Protein AF-A0A2S8R7G7-F1 (afdb_monomer)

Organism: NCBI:txid1677857

InterPro domains:
  IPR029058 Alpha/Beta hydrolase fold [G3DSA:3.40.50.1820] (1-101)
  IPR029058 Alpha/Beta hydrolase fold [SSF53474] (21-98)
  IPR041127 PET hydrolase/cutinase-like [PF12740] (3-97)

Nearest PDB structures (foldseek):
  7ecb-assembly1_A  TM=8.159E-01  e=1.407E-05  uncultured bacterium
  7vme-assembly1_A  TM=8.900E-01  e=9.387E-05  unclassified Marinobacter
  7vpb-assembly1_B  TM=8.767E-01  e=1.142E-04  unclassified Marinobacter
  7ec8-assembly2_B  TM=8.131E-01  e=7.714E-05  uncultured bacterium
  6sbn-assembly1_A  TM=8.266E-01  e=1.484E-04  Halopseudomonas aestusnigri

Sequence (103 aa):
MTKVASHGFVVYSEESSFSGDEMKAALDWIIQQNSNPSSPYYNKLDTSRIAAGGHSLGSVAAYGVASDPRISTTIHMNGGSLDGTGASKMRKPTALVADWRTI

Secondary structure (DSSP, 8-state):
-HHHHTTT---------SS-HHHHHHHHHHHHHHT-TTSTTTTT--TT-EEEEEETHHHHHHHHHTT-TTEEEEEEES---TTS-HHHH--S-EEEE------

pLDDT: mean 93.29, std 7.4, range [50.28, 98.38]

Mean predicted aligned error: 3.67 Å

Foldseek 3Di:
DVVVVVVLDDDDDDDADLQLVVVVVVLVVLVVLCCDPPHPNPVRDDQQEAEQEDEASSLSSQLNCLQPPSHQEYEYAQYDHPVPCSVVSNPHHYHYHHDPPDD

Structure (mmCIF, N/CA/C/O backbone):
data_AF-A0A2S8R7G7-F1
#
_entry.id   AF-A0A2S8R7G7-F1
#
loop_
_atom_site.group_PDB
_atom_site.id
_atom_site.type_symbol
_atom_site.label_atom_id
_atom_site.label_alt_id
_atom_site.label_comp_id
_atom_site.label_asym_id
_atom_site.label_entity_id
_atom_site.label_seq_id
_atom_site.pdbx_PDB_ins_code
_atom_site.Cartn_x
_atom_site.Cartn_y
_atom_site.Cartn_z
_atom_site.occupancy
_atom_site.B_iso_or_equiv
_atom_site.auth_seq_id
_atom_site.auth_comp_id
_atom_site.auth_asym_id
_atom_site.auth_atom_id
_atom_site.pdbx_PDB_model_num
ATOM 1 N N . MET A 1 1 ? -5.906 13.263 -2.208 1.00 80.38 1 MET A N 1
ATOM 2 C CA . MET A 1 1 ? -6.279 11.931 -1.673 1.00 80.38 1 MET A CA 1
ATOM 3 C C . MET A 1 1 ? -7.621 11.880 -0.930 1.00 80.38 1 MET A C 1
ATOM 5 O O . MET A 1 1 ? -8.136 10.789 -0.715 1.00 80.38 1 MET A O 1
ATOM 9 N N . THR A 1 2 ? -8.261 13.013 -0.617 1.00 88.94 2 THR A N 1
ATOM 10 C CA . THR A 1 2 ? -9.562 13.060 0.090 1.00 88.94 2 THR A CA 1
ATOM 11 C C . THR A 1 2 ? -10.687 12.295 -0.611 1.00 88.94 2 THR A C 1
ATOM 13 O O . THR A 1 2 ? -11.509 11.674 0.053 1.00 88.94 2 THR A O 1
ATOM 16 N N . LYS A 1 3 ? -10.702 12.275 -1.951 1.00 93.31 3 LYS A N 1
ATOM 17 C CA . LYS A 1 3 ? -11.706 11.529 -2.721 1.00 93.31 3 LYS A CA 1
ATOM 18 C C . LYS A 1 3 ? -11.616 10.020 -2.508 1.00 93.31 3 LYS A C 1
ATOM 20 O O . LYS A 1 3 ? -12.649 9.383 -2.424 1.00 93.31 3 LYS A O 1
ATOM 25 N N . VAL A 1 4 ? -10.423 9.436 -2.407 1.00 90.75 4 VAL A N 1
ATOM 26 C CA . VAL A 1 4 ? -10.283 7.997 -2.111 1.00 90.75 4 VAL A CA 1
ATOM 27 C C . VAL A 1 4 ? -10.727 7.731 -0.674 1.00 90.75 4 VAL A C 1
ATOM 29 O O . VAL A 1 4 ? -11.568 6.868 -0.440 1.00 90.75 4 VAL A O 1
ATOM 32 N N . ALA A 1 5 ? -10.264 8.554 0.271 1.00 93.81 5 ALA A N 1
ATOM 33 C CA . ALA A 1 5 ? -10.627 8.429 1.681 1.00 93.81 5 ALA A CA 1
ATOM 34 C C . ALA A 1 5 ? -12.145 8.529 1.935 1.00 93.81 5 ALA A C 1
ATOM 36 O O . ALA A 1 5 ? -12.675 7.821 2.788 1.00 93.81 5 ALA A O 1
ATOM 37 N N . SER A 1 6 ? -12.878 9.323 1.141 1.00 95.94 6 SER A N 1
ATOM 38 C CA . SER A 1 6 ? -14.339 9.445 1.261 1.00 95.94 6 SER A CA 1
ATOM 39 C C . SER A 1 6 ? -15.114 8.160 0.937 1.00 95.94 6 SER A C 1
ATOM 41 O O . SER A 1 6 ? -16.325 8.139 1.120 1.00 95.94 6 SER A O 1
ATOM 43 N N . HIS A 1 7 ? -14.453 7.112 0.432 1.00 96.19 7 HIS A N 1
ATOM 44 C CA . HIS A 1 7 ? -15.063 5.813 0.121 1.00 96.19 7 HIS A CA 1
ATOM 45 C C . HIS A 1 7 ? -14.679 4.722 1.137 1.00 96.19 7 HIS A C 1
ATOM 47 O O . HIS A 1 7 ? -14.806 3.539 0.838 1.00 96.19 7 HIS A O 1
ATOM 53 N N . GLY A 1 8 ? -14.213 5.106 2.334 1.00 95.44 8 GLY A N 1
ATOM 54 C CA . GLY A 1 8 ? -13.924 4.168 3.427 1.00 95.44 8 GLY A CA 1
ATOM 55 C C . GLY A 1 8 ? -12.490 3.635 3.454 1.00 95.44 8 GLY A C 1
ATOM 56 O O . GLY A 1 8 ? -12.227 2.632 4.111 1.00 95.44 8 GLY A O 1
ATOM 57 N N . PHE A 1 9 ? -11.562 4.298 2.761 1.00 96.25 9 PHE A N 1
ATOM 58 C CA . PHE A 1 9 ? -10.139 3.963 2.792 1.00 96.25 9 PHE A CA 1
ATOM 59 C C . PHE A 1 9 ? -9.382 4.856 3.776 1.00 96.25 9 PHE A C 1
ATOM 61 O O . PHE A 1 9 ? -9.598 6.068 3.821 1.00 96.25 9 PHE A O 1
ATOM 68 N N . VAL A 1 10 ? -8.420 4.279 4.493 1.00 96.38 10 VAL A N 1
ATOM 69 C CA . VAL A 1 10 ? -7.354 5.058 5.130 1.00 96.38 10 VAL A CA 1
ATOM 70 C C . VAL A 1 10 ? -6.245 5.241 4.107 1.00 96.38 10 VAL A C 1
ATOM 72 O O . VAL A 1 10 ? -5.734 4.268 3.559 1.00 96.38 10 VAL A O 1
ATOM 75 N N . VAL A 1 11 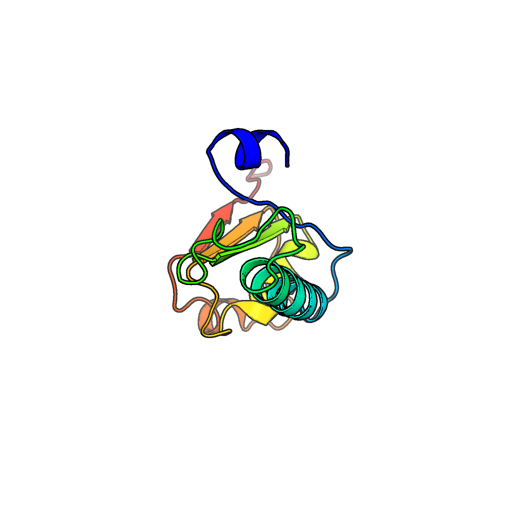? -5.910 6.498 3.816 1.00 95.75 11 VAL A N 1
ATOM 76 C CA . VAL A 1 11 ? -4.863 6.849 2.855 1.00 95.75 11 VAL A CA 1
ATOM 77 C C . VAL A 1 11 ? -3.712 7.487 3.605 1.00 95.75 11 VAL A C 1
ATOM 79 O O . VAL A 1 11 ? -3.902 8.466 4.322 1.00 95.75 11 VAL A O 1
ATOM 82 N N . TYR A 1 12 ? -2.527 6.934 3.400 1.00 94.38 12 TYR A N 1
ATOM 83 C CA . TYR A 1 12 ? -1.278 7.428 3.948 1.00 94.38 12 TYR A CA 1
ATOM 84 C C . TYR A 1 12 ? -0.347 7.752 2.771 1.00 94.38 12 TYR A C 1
ATOM 86 O O . TYR A 1 12 ? -0.332 7.023 1.778 1.00 94.38 12 TYR A O 1
ATOM 94 N N . SER A 1 13 ? 0.344 8.889 2.814 1.00 93.62 13 SER A N 1
ATOM 95 C CA . SER A 1 13 ? 1.139 9.402 1.691 1.00 93.62 13 SER A CA 1
ATOM 96 C C . SER A 1 13 ? 2.515 9.819 2.179 1.00 93.62 13 SER A C 1
ATOM 98 O O . SER A 1 13 ? 2.618 10.452 3.222 1.00 93.62 13 SER A O 1
ATOM 100 N N . GLU A 1 14 ? 3.534 9.471 1.401 1.00 93.12 14 GLU A N 1
ATOM 101 C CA . GLU A 1 14 ? 4.943 9.733 1.694 1.00 93.12 14 GLU A CA 1
ATOM 102 C C . GLU A 1 14 ? 5.619 10.399 0.497 1.00 93.12 14 GLU A C 1
ATOM 104 O O . GLU A 1 14 ? 5.172 10.255 -0.649 1.00 93.12 14 GLU A O 1
ATOM 109 N N . GLU A 1 15 ? 6.722 11.093 0.768 1.00 94.62 15 GLU A N 1
ATOM 110 C CA . GLU A 1 15 ? 7.641 11.541 -0.276 1.00 94.62 15 GLU A CA 1
ATOM 111 C C . GLU A 1 15 ? 8.279 10.320 -0.946 1.00 94.62 15 GLU A C 1
ATOM 113 O O . GLU A 1 15 ? 8.888 9.478 -0.289 1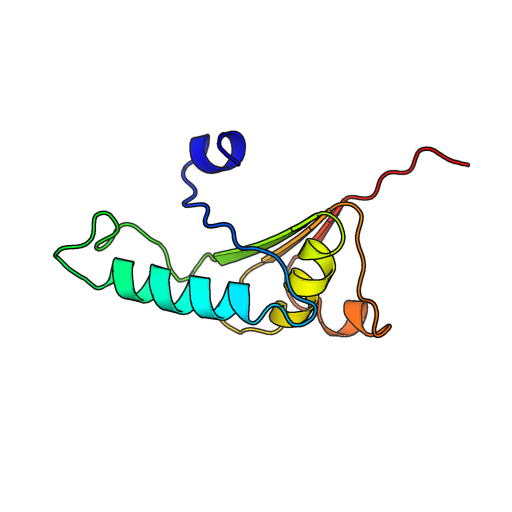.00 94.62 15 GLU A O 1
ATOM 118 N N . SER A 1 16 ? 8.100 10.195 -2.262 1.00 91.88 16 SER A N 1
ATOM 119 C CA . SER A 1 16 ? 8.447 8.967 -2.987 1.00 91.88 16 SER A CA 1
ATOM 120 C C . SER A 1 16 ? 9.958 8.771 -3.131 1.00 91.88 16 SER A C 1
ATOM 122 O O . SER A 1 16 ? 10.694 9.719 -3.407 1.00 91.88 16 SER A O 1
ATOM 124 N N . SER A 1 17 ? 10.405 7.517 -3.058 1.00 92.88 17 SER A N 1
ATOM 125 C CA . SER A 1 17 ? 11.769 7.104 -3.403 1.00 92.88 17 SER A CA 1
ATOM 126 C C . SER A 1 17 ? 11.795 6.216 -4.655 1.00 92.88 17 SER A C 1
ATOM 128 O O . SER A 1 17 ? 10.769 5.912 -5.261 1.00 92.88 17 SER A O 1
ATOM 130 N N . PHE A 1 18 ? 12.985 5.773 -5.069 1.00 91.62 18 PHE A N 1
ATOM 131 C CA . PHE A 1 18 ? 13.121 4.800 -6.159 1.00 91.62 18 PHE A CA 1
ATOM 132 C C . PHE A 1 18 ? 12.845 3.351 -5.725 1.00 91.62 18 PHE A C 1
ATOM 134 O O . PHE A 1 18 ? 12.611 2.506 -6.589 1.00 91.62 18 PHE A O 1
ATOM 141 N N . SER A 1 19 ? 12.891 3.042 -4.423 1.00 92.44 19 SER A N 1
ATOM 142 C CA . SER A 1 19 ? 12.736 1.674 -3.905 1.00 92.44 19 SER A CA 1
ATOM 143 C C . SER A 1 19 ? 11.341 1.384 -3.352 1.00 92.44 19 SER A C 1
ATOM 145 O O . SER A 1 19 ? 10.929 0.224 -3.330 1.00 92.44 19 SER A O 1
ATOM 147 N N . GLY A 1 20 ? 10.615 2.412 -2.905 1.00 95.19 20 GLY A N 1
ATOM 148 C CA . GLY A 1 20 ? 9.364 2.246 -2.166 1.00 95.19 20 GLY A CA 1
ATOM 149 C C . GLY A 1 20 ? 9.562 1.822 -0.705 1.00 95.19 20 GLY A C 1
ATOM 150 O O . GLY A 1 20 ? 8.614 1.368 -0.061 1.00 95.19 20 GLY A O 1
ATOM 151 N N . ASP A 1 21 ? 10.774 1.941 -0.155 1.00 96.69 21 ASP A N 1
ATOM 152 C CA . ASP A 1 21 ? 11.033 1.644 1.261 1.00 96.69 21 ASP A CA 1
ATOM 153 C C . ASP A 1 21 ? 10.190 2.513 2.205 1.00 96.69 21 ASP A C 1
ATOM 155 O O . ASP A 1 21 ? 9.714 2.022 3.229 1.00 96.69 21 ASP A O 1
ATOM 159 N N . GLU A 1 22 ? 9.905 3.755 1.816 1.00 96.69 22 GLU A N 1
ATOM 160 C CA . GLU A 1 22 ? 8.981 4.657 2.500 1.00 96.69 22 GLU A CA 1
ATOM 161 C C . GLU A 1 22 ? 7.568 4.069 2.606 1.00 96.69 22 GLU A C 1
ATOM 163 O O . GLU A 1 22 ? 6.938 4.161 3.656 1.00 96.69 22 GLU A O 1
ATOM 168 N N . MET A 1 23 ? 7.083 3.383 1.564 1.00 97.25 23 MET A N 1
ATOM 169 C CA . MET A 1 23 ? 5.752 2.770 1.572 1.00 97.25 23 MET A CA 1
ATOM 170 C C . MET A 1 23 ? 5.705 1.569 2.521 1.00 97.25 23 MET A C 1
ATOM 172 O O . MET A 1 23 ? 4.692 1.344 3.182 1.00 97.25 23 MET A O 1
ATOM 176 N N . LYS A 1 24 ? 6.800 0.802 2.623 1.00 97.38 24 LYS A N 1
ATOM 177 C CA . LYS A 1 24 ? 6.908 -0.310 3.583 1.00 97.38 24 LYS A CA 1
ATOM 178 C C . LYS A 1 24 ? 6.980 0.201 5.019 1.00 97.38 24 LYS A C 1
ATOM 180 O O . LYS A 1 24 ? 6.265 -0.328 5.863 1.00 97.38 24 LYS A O 1
ATOM 185 N N . ALA A 1 25 ? 7.769 1.244 5.274 1.00 97.38 25 ALA A N 1
ATOM 186 C CA . ALA A 1 25 ? 7.861 1.872 6.591 1.00 97.38 25 ALA A CA 1
ATOM 187 C C . ALA A 1 25 ? 6.512 2.470 7.030 1.00 97.38 25 ALA A C 1
ATOM 189 O O . ALA A 1 25 ? 6.068 2.257 8.159 1.00 97.38 25 ALA A O 1
ATOM 190 N N . ALA A 1 26 ? 5.815 3.143 6.112 1.00 96.62 26 ALA A N 1
ATOM 191 C CA . ALA A 1 26 ? 4.452 3.619 6.312 1.00 96.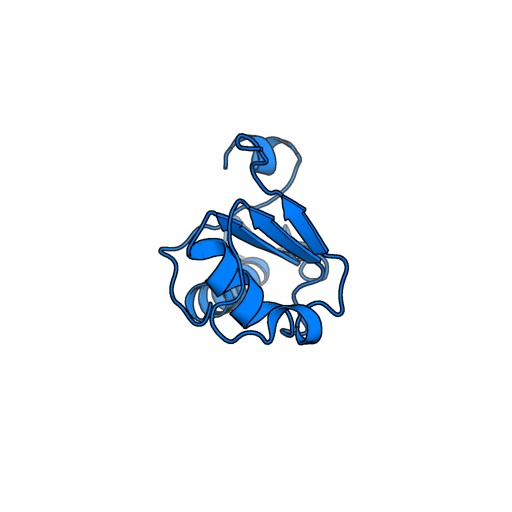62 26 ALA A CA 1
ATOM 192 C C . ALA A 1 26 ? 3.484 2.479 6.659 1.00 96.62 26 ALA A C 1
ATOM 194 O O . ALA A 1 26 ? 2.659 2.603 7.569 1.00 96.62 26 ALA A O 1
ATOM 195 N N . LEU A 1 27 ? 3.595 1.354 5.944 1.00 97.06 27 LEU A N 1
ATOM 196 C CA . LEU A 1 27 ? 2.764 0.182 6.172 1.00 97.06 27 LEU A CA 1
ATOM 197 C C . LEU A 1 27 ? 3.029 -0.457 7.543 1.00 97.06 27 LEU A C 1
ATOM 199 O O . LEU A 1 27 ? 2.081 -0.793 8.252 1.00 97.06 27 LEU A O 1
ATOM 203 N N . ASP A 1 28 ? 4.296 -0.583 7.939 1.00 97.88 28 ASP A N 1
ATOM 204 C CA . ASP A 1 28 ? 4.683 -1.060 9.270 1.00 97.88 28 ASP A CA 1
ATOM 205 C C . ASP A 1 28 ? 4.081 -0.171 10.364 1.00 97.88 28 ASP A C 1
ATOM 207 O O . ASP A 1 28 ? 3.450 -0.668 11.302 1.00 97.88 28 ASP A O 1
ATOM 211 N N . TRP A 1 29 ? 4.207 1.151 10.209 1.00 97.88 29 TRP A N 1
ATOM 212 C CA . TRP A 1 29 ? 3.673 2.117 11.163 1.00 97.88 29 TRP A CA 1
ATOM 213 C C . TRP A 1 29 ? 2.151 2.019 11.289 1.00 97.88 29 TRP A C 1
ATOM 215 O O . TRP A 1 29 ? 1.636 1.880 12.400 1.00 97.88 29 TRP A O 1
ATOM 225 N N . ILE A 1 30 ? 1.409 2.046 10.177 1.00 97.38 30 ILE A N 1
ATOM 226 C CA . ILE A 1 30 ? -0.058 2.059 10.231 1.00 97.38 30 ILE A CA 1
ATOM 227 C C . ILE A 1 30 ? -0.632 0.719 10.732 1.00 97.38 30 ILE A C 1
ATOM 229 O O . ILE A 1 30 ? -1.631 0.707 11.454 1.00 97.38 30 ILE A O 1
ATOM 233 N N . ILE A 1 31 ? 0.020 -0.414 10.439 1.00 97.62 31 ILE A N 1
ATOM 234 C CA . ILE A 1 31 ? -0.350 -1.722 11.007 1.00 97.62 31 ILE A CA 1
ATOM 235 C C . ILE A 1 31 ? -0.094 -1.741 12.517 1.00 97.62 31 ILE A C 1
ATOM 237 O O . ILE A 1 31 ? -0.938 -2.222 13.275 1.00 97.62 31 ILE A O 1
ATOM 241 N N . GLN A 1 32 ? 1.028 -1.183 12.980 1.00 98.25 32 GLN A N 1
ATOM 242 C CA . GLN A 1 32 ? 1.290 -1.041 14.412 1.00 98.25 32 GLN A CA 1
ATOM 243 C C . GLN A 1 32 ? 0.233 -0.158 15.091 1.00 98.25 32 GLN A C 1
ATOM 245 O O . GL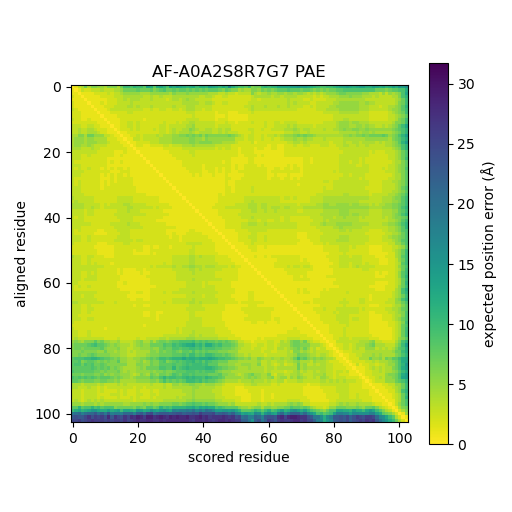N A 1 32 ? -0.239 -0.494 16.178 1.00 98.25 32 GLN A O 1
ATOM 250 N N . GLN A 1 33 ? -0.189 0.931 14.441 1.00 98.19 33 GLN A N 1
ATOM 251 C CA . GLN A 1 33 ? -1.273 1.780 14.934 1.00 98.19 33 GLN A CA 1
ATOM 252 C C . GLN A 1 33 ? -2.601 1.024 15.061 1.00 98.19 33 GLN A C 1
ATOM 254 O O . GLN A 1 33 ? -3.315 1.218 16.042 1.00 98.19 33 GLN A O 1
ATOM 259 N N . ASN A 1 34 ? -2.911 0.114 14.133 1.00 98.19 34 ASN A N 1
ATOM 260 C CA . ASN A 1 34 ? -4.115 -0.718 14.216 1.00 98.19 34 ASN A CA 1
ATOM 261 C C . ASN A 1 34 ? -4.147 -1.603 15.474 1.00 98.19 34 ASN A C 1
ATOM 263 O O . ASN A 1 34 ? -5.223 -1.907 15.981 1.00 98.19 34 ASN A O 1
ATOM 267 N N . SER A 1 35 ? -2.978 -1.982 15.994 1.00 97.75 35 SER A N 1
ATOM 268 C CA . SER A 1 35 ? -2.830 -2.833 17.182 1.00 97.75 35 SER A CA 1
ATOM 269 C C . SER A 1 35 ? -2.672 -2.052 18.492 1.00 97.75 35 SER A C 1
ATOM 271 O O . SER A 1 35 ? -2.633 -2.661 19.559 1.00 97.75 35 SER A O 1
ATOM 273 N N . ASN A 1 36 ? -2.569 -0.720 18.445 1.00 98.31 36 ASN A N 1
ATOM 274 C CA . ASN A 1 36 ? -2.328 0.123 19.616 1.00 98.31 36 ASN A CA 1
ATOM 275 C C . ASN A 1 36 ? -3.649 0.685 20.185 1.00 98.31 36 ASN A C 1
ATOM 277 O O . ASN A 1 36 ? -4.241 1.537 19.525 1.00 98.31 36 ASN A O 1
ATOM 281 N N . PRO A 1 37 ? -4.081 0.315 21.411 1.00 98.38 37 PRO A N 1
ATOM 282 C CA . PRO A 1 37 ? -5.335 0.793 22.012 1.00 98.38 37 PRO A CA 1
ATOM 283 C C . PRO A 1 37 ? -5.453 2.314 22.170 1.00 98.38 37 PRO A C 1
ATOM 285 O O . PRO A 1 37 ? -6.561 2.841 22.214 1.00 98.38 37 PRO A O 1
ATOM 288 N N . SER A 1 38 ? -4.326 3.027 22.240 1.00 98.31 38 SER A N 1
ATOM 289 C CA . SER A 1 38 ? -4.294 4.493 22.324 1.00 98.31 38 SER A CA 1
ATOM 290 C C . SER A 1 38 ? -4.349 5.175 20.953 1.00 98.31 38 SER A C 1
ATOM 292 O O . SER A 1 38 ? -4.386 6.402 20.874 1.00 98.31 38 SER A O 1
ATOM 294 N N . SER A 1 39 ? -4.308 4.408 19.861 1.00 98.06 39 SER A N 1
ATOM 295 C CA . SER A 1 39 ? -4.305 4.941 18.503 1.00 98.06 39 SER A CA 1
ATOM 296 C C . SER A 1 39 ? -5.721 5.232 18.006 1.00 98.06 39 SER A C 1
ATOM 298 O O . SER A 1 39 ? -6.624 4.414 18.199 1.00 98.06 39 SER A O 1
ATOM 300 N N . PRO A 1 40 ? -5.939 6.322 17.247 1.00 96.88 40 PRO A N 1
ATOM 301 C CA . PRO A 1 40 ? -7.214 6.543 16.567 1.00 96.88 40 PRO A CA 1
ATOM 302 C C . PRO A 1 40 ? -7.549 5.454 15.534 1.00 96.88 40 PRO A C 1
ATOM 304 O O . PRO A 1 40 ? -8.707 5.374 15.116 1.00 96.88 40 PRO A O 1
ATOM 307 N N . TYR A 1 41 ? -6.574 4.628 15.134 1.00 97.44 41 TYR A N 1
ATOM 308 C CA . TYR A 1 41 ? -6.729 3.538 14.169 1.00 97.44 41 TYR A CA 1
ATOM 309 C C . TYR A 1 41 ? -6.979 2.167 14.810 1.00 97.44 41 TYR A C 1
ATOM 311 O O . TYR A 1 41 ? -7.150 1.201 14.073 1.00 97.44 41 TYR A O 1
ATOM 319 N N . TYR A 1 42 ? -7.022 2.071 16.145 1.00 98.25 42 TYR A N 1
ATOM 320 C CA . TYR A 1 42 ? -7.147 0.798 16.857 1.00 98.25 42 TYR A CA 1
ATOM 321 C C . TYR A 1 42 ? -8.332 -0.046 16.364 1.00 98.25 42 TYR A C 1
ATOM 323 O O . TYR A 1 42 ? -9.481 0.392 16.457 1.00 98.25 42 TYR A O 1
ATOM 331 N N . ASN A 1 43 ? -8.053 -1.251 15.857 1.00 97.88 43 ASN A N 1
ATOM 332 C CA . ASN A 1 43 ? -9.024 -2.193 15.286 1.00 97.88 43 ASN A CA 1
ATOM 333 C C . ASN A 1 43 ? -9.921 -1.615 14.170 1.00 97.88 43 ASN A C 1
ATOM 335 O O . ASN A 1 43 ? -11.046 -2.080 13.977 1.00 97.88 43 ASN A O 1
ATOM 339 N N . LYS A 1 44 ? -9.457 -0.602 13.428 1.00 97.19 44 LYS A N 1
ATOM 340 C CA . LYS A 1 44 ? -10.232 0.014 12.331 1.00 97.19 44 LYS A CA 1
ATOM 341 C C . LYS A 1 44 ? -9.765 -0.392 10.941 1.00 97.19 44 LYS A C 1
ATOM 343 O O . LYS A 1 44 ? -10.474 -0.129 9.972 1.00 97.19 44 LYS A O 1
ATOM 348 N N . LEU A 1 45 ? -8.577 -0.977 10.824 1.00 97.69 45 LEU A N 1
ATOM 349 C CA . LEU A 1 45 ? -7.962 -1.292 9.541 1.00 97.69 45 LEU A CA 1
ATOM 350 C C . LEU A 1 45 ? -8.064 -2.784 9.251 1.00 97.69 45 LEU A C 1
ATOM 352 O O . LEU A 1 45 ? -7.695 -3.620 10.076 1.00 97.69 45 LEU A O 1
ATOM 356 N N . ASP A 1 46 ? -8.502 -3.105 8.039 1.00 97.56 46 ASP A N 1
ATOM 357 C CA . ASP A 1 46 ? -8.383 -4.448 7.490 1.00 97.56 46 ASP A CA 1
ATOM 358 C C . ASP A 1 46 ? -6.997 -4.612 6.856 1.00 97.56 46 ASP A C 1
ATOM 360 O O . ASP A 1 46 ? -6.758 -4.234 5.707 1.00 97.56 46 ASP A O 1
ATOM 364 N N . THR A 1 47 ? -6.067 -5.179 7.619 1.00 96.75 47 THR A N 1
ATOM 365 C CA . THR A 1 47 ? -4.673 -5.365 7.195 1.00 96.75 47 THR A CA 1
ATOM 366 C C . THR A 1 47 ? -4.493 -6.478 6.159 1.00 96.75 47 THR A C 1
ATOM 368 O O . THR A 1 47 ? -3.378 -6.687 5.690 1.00 96.75 47 THR A O 1
ATOM 371 N N . SER A 1 48 ? -5.566 -7.168 5.752 1.00 96.38 48 SER A N 1
ATOM 372 C CA . SER A 1 48 ? -5.542 -8.101 4.618 1.00 96.38 48 SER A CA 1
ATOM 373 C C . SER A 1 48 ? -5.802 -7.414 3.267 1.00 96.38 48 SER A C 1
ATOM 375 O O . SER A 1 48 ? -5.614 -8.024 2.212 1.00 96.38 48 SER A O 1
ATOM 377 N N . ARG A 1 49 ? -6.223 -6.138 3.273 1.00 97.19 49 ARG A N 1
ATOM 378 C CA . ARG A 1 49 ? -6.605 -5.373 2.075 1.00 97.19 49 ARG A CA 1
ATOM 379 C C . ARG A 1 49 ? -5.814 -4.069 1.962 1.00 97.19 49 ARG A C 1
ATOM 381 O O . ARG A 1 49 ? -6.304 -2.999 2.309 1.00 97.19 49 ARG A O 1
ATOM 388 N N . ILE A 1 50 ? -4.597 -4.160 1.427 1.00 98.00 50 ILE A N 1
ATOM 389 C CA . ILE A 1 50 ? -3.665 -3.027 1.299 1.00 98.00 50 ILE A CA 1
ATOM 390 C C . ILE A 1 50 ? -3.351 -2.755 -0.174 1.00 98.00 50 ILE A C 1
ATOM 392 O O . ILE A 1 50 ? -2.931 -3.653 -0.896 1.00 98.00 50 ILE A O 1
ATOM 396 N N . ALA A 1 51 ? -3.482 -1.506 -0.611 1.00 97.50 51 ALA A N 1
ATOM 397 C CA . ALA A 1 51 ? -3.062 -1.074 -1.942 1.00 97.50 51 ALA A CA 1
ATOM 398 C C . ALA A 1 51 ? -1.824 -0.175 -1.854 1.00 97.50 51 ALA A C 1
ATOM 400 O O . ALA A 1 51 ? -1.719 0.640 -0.939 1.00 97.50 51 ALA A O 1
ATOM 401 N N . ALA A 1 52 ? -0.927 -0.284 -2.834 1.00 97.12 52 ALA A N 1
ATOM 402 C CA . ALA A 1 52 ? 0.166 0.667 -3.038 1.00 97.12 52 ALA A CA 1
ATOM 403 C C . ALA A 1 52 ? 0.005 1.362 -4.389 1.00 97.12 52 ALA A C 1
ATOM 405 O O . ALA A 1 52 ? -0.421 0.755 -5.371 1.00 97.12 52 ALA A O 1
ATOM 406 N N . GLY A 1 53 ? 0.343 2.641 -4.472 1.00 96.31 53 GLY A N 1
ATOM 407 C CA . GLY A 1 53 ? 0.237 3.344 -5.737 1.00 96.31 53 GLY A CA 1
ATOM 408 C C . GLY A 1 53 ? 0.811 4.740 -5.699 1.00 96.31 53 GLY A C 1
ATOM 409 O O . GLY A 1 53 ? 1.088 5.288 -4.634 1.00 96.31 53 GLY A O 1
ATOM 410 N N . GLY A 1 54 ? 0.970 5.318 -6.881 1.00 96.06 54 GLY A N 1
ATOM 411 C CA . GLY A 1 54 ? 1.519 6.656 -7.003 1.00 96.06 54 GLY A CA 1
ATOM 412 C C . GLY A 1 54 ? 1.554 7.170 -8.432 1.00 96.06 54 GLY A C 1
ATOM 413 O O . GLY A 1 54 ? 1.317 6.437 -9.396 1.00 96.06 54 GLY A O 1
ATOM 414 N N . HIS A 1 55 ? 1.855 8.461 -8.534 1.00 95.38 55 HIS A N 1
ATOM 415 C CA . HIS A 1 55 ? 1.994 9.185 -9.788 1.00 95.38 55 HIS A CA 1
ATOM 416 C C . HIS A 1 55 ? 3.471 9.422 -10.111 1.00 95.38 55 HIS A C 1
ATOM 418 O O . HIS A 1 55 ? 4.237 9.766 -9.210 1.00 95.38 55 HIS A O 1
ATOM 424 N N . SER A 1 56 ? 3.872 9.278 -11.378 1.00 94.81 56 SER A N 1
ATOM 425 C CA . SER A 1 56 ? 5.256 9.519 -11.818 1.00 94.81 56 SER A CA 1
ATOM 426 C C . SER A 1 56 ? 6.269 8.700 -10.992 1.00 94.81 56 SER A C 1
ATOM 428 O O . SER A 1 56 ? 6.178 7.472 -10.986 1.00 94.81 56 SER A O 1
ATOM 430 N N . LEU A 1 57 ? 7.192 9.325 -10.248 1.00 95.31 57 LEU A N 1
ATOM 431 C CA . LEU A 1 57 ? 8.140 8.619 -9.373 1.00 95.31 57 LEU A CA 1
ATOM 432 C C . LEU A 1 57 ? 7.437 7.736 -8.327 1.00 95.31 57 LEU A C 1
ATOM 434 O O . LEU A 1 57 ? 7.902 6.636 -8.045 1.00 95.31 57 LEU A O 1
ATOM 438 N N . GLY A 1 58 ? 6.261 8.134 -7.837 1.00 96.31 58 GLY A N 1
ATOM 439 C CA . GLY A 1 58 ? 5.469 7.302 -6.928 1.00 96.31 58 GLY A CA 1
ATOM 440 C C . GLY A 1 58 ? 4.987 5.991 -7.564 1.00 96.31 58 GLY A C 1
ATOM 441 O O . GLY A 1 58 ? 4.787 5.000 -6.868 1.00 96.31 58 GLY A O 1
ATOM 442 N N . SER A 1 59 ? 4.847 5.935 -8.894 1.00 95.69 59 SER A N 1
ATOM 443 C CA . SER A 1 59 ? 4.606 4.667 -9.594 1.00 95.69 59 SER A CA 1
ATOM 444 C C . SER A 1 59 ? 5.838 3.761 -9.544 1.00 95.69 59 SER A C 1
ATOM 446 O O . SER A 1 59 ? 5.681 2.546 -9.439 1.00 95.69 59 SER A O 1
ATOM 448 N N . VAL A 1 60 ? 7.050 4.325 -9.618 1.00 95.19 60 VAL A N 1
ATOM 449 C CA . VAL A 1 60 ? 8.310 3.570 -9.501 1.00 95.19 60 VAL A CA 1
ATOM 450 C C . VAL A 1 60 ? 8.416 2.958 -8.104 1.00 95.19 60 VAL A C 1
ATOM 452 O O . VAL A 1 60 ? 8.637 1.754 -7.987 1.00 95.19 60 VAL A O 1
ATOM 455 N N . ALA A 1 61 ? 8.152 3.753 -7.063 1.00 96.06 61 ALA A N 1
ATOM 456 C CA . ALA A 1 61 ? 8.062 3.278 -5.683 1.00 96.06 61 ALA A CA 1
ATOM 457 C C . ALA A 1 61 ? 7.041 2.135 -5.533 1.00 96.06 61 ALA A C 1
ATOM 459 O O . ALA A 1 61 ? 7.356 1.082 -4.979 1.00 96.06 61 ALA A O 1
ATOM 460 N N . ALA A 1 62 ? 5.845 2.287 -6.118 1.00 96.31 62 ALA A N 1
ATOM 461 C CA . ALA A 1 62 ? 4.813 1.251 -6.097 1.00 96.31 62 ALA A CA 1
ATOM 462 C C . ALA A 1 62 ? 5.259 -0.055 -6.787 1.00 96.31 62 ALA A C 1
ATOM 464 O O . ALA A 1 62 ? 4.904 -1.141 -6.330 1.00 96.31 62 ALA A O 1
ATOM 465 N N . TYR A 1 63 ? 6.072 0.018 -7.851 1.00 95.62 63 TYR A N 1
ATOM 466 C CA . TYR A 1 63 ? 6.686 -1.176 -8.448 1.00 95.62 63 TYR A CA 1
ATOM 467 C C . TYR A 1 63 ? 7.684 -1.833 -7.494 1.00 95.62 63 TYR A C 1
ATOM 469 O O . TYR A 1 63 ? 7.726 -3.060 -7.420 1.00 95.62 63 TYR A O 1
ATOM 477 N N . GLY A 1 64 ? 8.474 -1.038 -6.768 1.00 93.94 64 GLY A N 1
ATOM 478 C CA . GLY A 1 64 ? 9.462 -1.522 -5.801 1.00 93.94 64 GLY A CA 1
ATOM 479 C C . GLY A 1 64 ? 8.864 -2.371 -4.676 1.00 93.94 64 GLY A C 1
ATOM 480 O O . GLY A 1 64 ? 9.510 -3.302 -4.198 1.00 93.94 64 GLY A O 1
ATOM 481 N N . VAL A 1 65 ? 7.598 -2.128 -4.327 1.00 95.12 65 VAL A N 1
ATOM 482 C CA . VAL A 1 65 ? 6.880 -2.868 -3.277 1.00 95.12 65 VAL A CA 1
ATOM 483 C C . VAL A 1 65 ? 5.853 -3.873 -3.798 1.00 95.12 65 VAL A C 1
ATOM 485 O O . VAL A 1 65 ? 5.268 -4.597 -3.003 1.00 95.12 65 VAL A O 1
ATOM 488 N N . ALA A 1 66 ? 5.637 -3.990 -5.111 1.00 94.69 66 ALA A N 1
ATOM 489 C CA . ALA A 1 66 ? 4.568 -4.825 -5.677 1.00 94.69 66 ALA A CA 1
ATOM 490 C C . ALA A 1 66 ? 4.635 -6.315 -5.269 1.00 94.69 66 ALA A C 1
ATOM 492 O O . ALA A 1 66 ? 3.608 -6.997 -5.216 1.00 94.69 66 ALA A O 1
ATOM 493 N N . SER A 1 67 ? 5.833 -6.824 -4.959 1.00 93.31 67 SER A N 1
ATOM 494 C CA . SER A 1 67 ? 6.051 -8.194 -4.479 1.00 93.31 67 SER A CA 1
ATOM 495 C C . SER A 1 67 ? 5.912 -8.366 -2.963 1.00 93.31 67 SER A C 1
ATOM 497 O O . SER A 1 67 ? 5.986 -9.498 -2.488 1.00 93.31 67 SER A O 1
ATOM 499 N N . ASP A 1 68 ? 5.727 -7.290 -2.191 1.00 95.06 68 ASP A N 1
ATOM 500 C CA . ASP A 1 68 ? 5.486 -7.388 -0.751 1.00 95.06 68 ASP A CA 1
ATOM 501 C C . ASP A 1 68 ? 4.227 -8.244 -0.513 1.00 95.06 68 ASP A C 1
ATOM 503 O O . ASP A 1 68 ? 3.177 -7.994 -1.126 1.00 95.06 68 ASP A O 1
ATOM 507 N N . PRO A 1 69 ? 4.296 -9.286 0.336 1.00 95.00 69 PRO A N 1
ATOM 508 C CA . PRO A 1 69 ? 3.178 -10.197 0.543 1.00 95.00 69 PRO A CA 1
ATOM 509 C C . PRO A 1 69 ? 1.923 -9.492 1.072 1.00 95.00 69 PRO A C 1
ATOM 511 O O . PRO A 1 69 ? 0.825 -9.958 0.775 1.00 95.00 69 PRO A O 1
ATOM 514 N N . ARG A 1 70 ? 2.063 -8.356 1.766 1.00 96.75 70 ARG A N 1
ATOM 515 C CA . ARG A 1 70 ? 0.958 -7.610 2.388 1.00 96.75 70 ARG A CA 1
ATOM 516 C C . ARG A 1 70 ? 0.123 -6.810 1.389 1.00 96.75 70 ARG A C 1
ATOM 518 O O . ARG A 1 70 ? -1.060 -6.593 1.621 1.00 96.75 70 ARG A O 1
ATOM 525 N N . ILE A 1 71 ? 0.718 -6.368 0.282 1.00 97.00 71 ILE A N 1
ATOM 526 C CA . ILE A 1 71 ? 0.025 -5.561 -0.735 1.00 97.00 71 ILE A CA 1
ATOM 527 C C . ILE A 1 71 ? -0.898 -6.464 -1.549 1.00 97.00 71 ILE A C 1
ATOM 529 O O . ILE A 1 71 ? -0.439 -7.449 -2.098 1.00 97.00 71 ILE A O 1
ATOM 533 N N . SER A 1 72 ? -2.185 -6.163 -1.675 1.00 97.56 72 SER A N 1
ATOM 534 C CA . SER A 1 72 ? -3.136 -6.948 -2.472 1.00 97.56 72 SER A CA 1
ATOM 535 C C . SER A 1 72 ? -3.268 -6.456 -3.916 1.00 97.56 72 SER A C 1
ATOM 537 O O . SER A 1 72 ? -3.662 -7.229 -4.788 1.00 97.56 72 SER A O 1
ATOM 539 N N . THR A 1 73 ? -2.937 -5.192 -4.188 1.00 97.44 73 THR A N 1
ATOM 540 C CA . THR A 1 73 ? -3.052 -4.577 -5.518 1.00 97.44 73 THR A CA 1
ATOM 541 C C . THR A 1 73 ? -2.152 -3.350 -5.657 1.00 97.44 73 THR A C 1
ATOM 543 O O . THR A 1 73 ? -1.820 -2.703 -4.659 1.00 97.44 73 THR A O 1
ATOM 546 N N . THR A 1 74 ? -1.773 -3.013 -6.894 1.00 97.06 74 THR A N 1
ATOM 547 C CA . THR A 1 74 ? -1.021 -1.790 -7.199 1.00 97.06 74 THR A CA 1
ATOM 548 C C . THR A 1 74 ? -1.728 -0.874 -8.196 1.00 97.06 74 THR A C 1
ATOM 550 O O . THR A 1 74 ? -2.435 -1.334 -9.095 1.00 97.06 74 THR A O 1
ATOM 553 N N . ILE A 1 75 ? -1.526 0.440 -8.047 1.00 96.56 75 ILE A N 1
ATOM 554 C CA . ILE A 1 75 ? -2.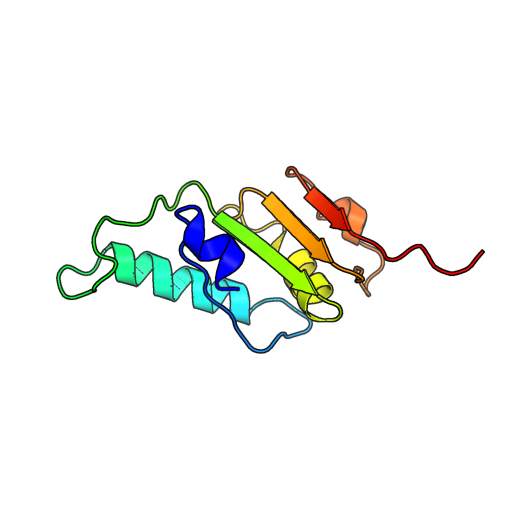065 1.476 -8.939 1.00 96.56 75 ILE A CA 1
ATOM 555 C C . ILE A 1 75 ? -0.925 2.375 -9.424 1.00 96.56 75 ILE A C 1
ATOM 557 O O . ILE A 1 75 ? -0.305 3.091 -8.640 1.00 96.56 75 ILE A O 1
ATOM 561 N N . HIS A 1 76 ? -0.678 2.376 -10.729 1.00 95.81 76 HIS A N 1
ATOM 562 C CA . HIS A 1 76 ? 0.392 3.147 -11.358 1.00 95.81 76 HIS A CA 1
ATOM 563 C C . HIS A 1 76 ? -0.214 4.236 -12.235 1.00 95.81 76 HIS A C 1
ATOM 565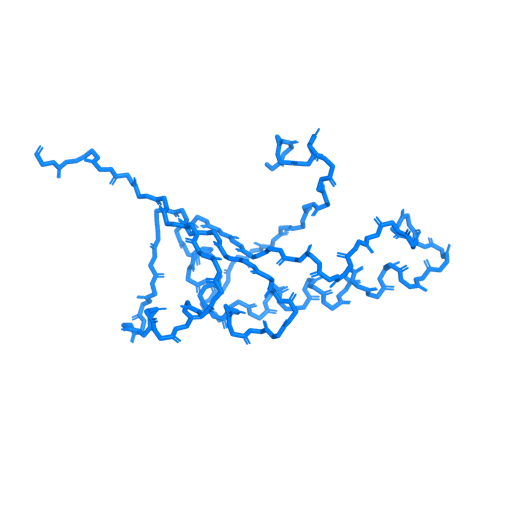 O O . HIS A 1 76 ? -0.903 3.934 -13.208 1.00 95.81 76 HIS A O 1
ATOM 571 N N . MET A 1 77 ? 0.029 5.499 -11.887 1.00 95.56 77 MET A N 1
ATOM 572 C CA . MET A 1 77 ? -0.493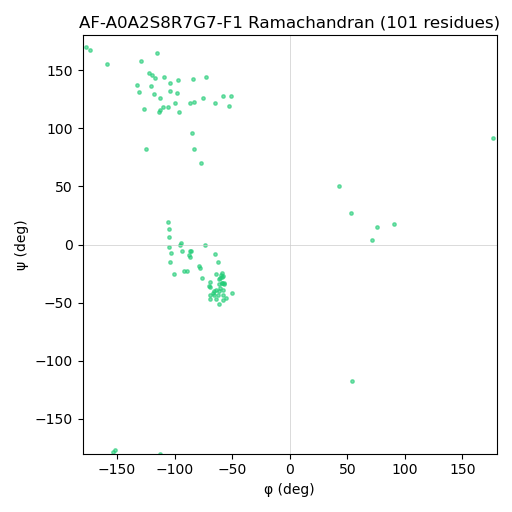 6.654 -12.618 1.00 95.56 77 MET A CA 1
ATOM 573 C C . MET A 1 77 ? 0.646 7.369 -13.346 1.00 95.56 77 MET A C 1
ATOM 575 O O . MET A 1 77 ? 1.566 7.871 -12.706 1.00 95.56 77 MET A O 1
ATOM 579 N N . ASN A 1 78 ? 0.585 7.431 -14.675 1.00 94.25 78 ASN A N 1
ATOM 580 C CA . ASN A 1 78 ? 1.550 8.108 -15.548 1.00 94.25 78 ASN A CA 1
ATOM 581 C C . ASN A 1 78 ? 3.008 7.858 -15.131 1.00 94.25 78 ASN A C 1
ATOM 583 O O . ASN A 1 78 ? 3.792 8.786 -14.937 1.00 94.25 78 ASN A O 1
ATOM 587 N N . GLY A 1 79 ? 3.353 6.590 -14.928 1.00 90.81 79 GLY A N 1
ATOM 588 C CA . GLY A 1 79 ? 4.685 6.183 -14.507 1.00 90.81 79 GLY A CA 1
ATOM 589 C C . GLY A 1 79 ? 5.016 4.767 -14.956 1.00 90.81 79 GLY A C 1
ATOM 590 O O . GLY A 1 79 ? 4.229 4.111 -15.636 1.00 90.81 79 GLY A O 1
ATOM 591 N N . GLY A 1 80 ? 6.205 4.298 -14.589 1.00 88.44 80 GLY A N 1
ATOM 592 C CA . GLY A 1 80 ? 6.738 3.018 -15.054 1.00 88.44 80 GLY A CA 1
ATOM 593 C C . GLY A 1 80 ? 7.703 2.394 -14.055 1.00 88.44 80 GLY A C 1
ATOM 594 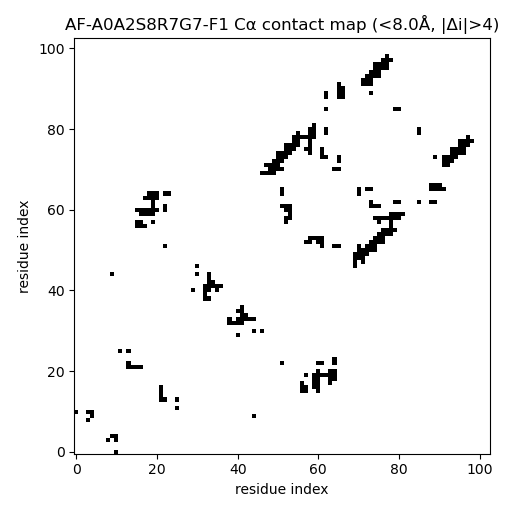O O . GLY A 1 80 ? 7.913 2.935 -12.972 1.00 88.44 80 GLY A O 1
ATOM 595 N N . SER A 1 81 ? 8.284 1.252 -14.420 1.00 89.00 81 SER A N 1
ATOM 596 C CA . SER A 1 81 ? 9.463 0.713 -13.738 1.00 89.00 81 SER A CA 1
ATOM 597 C C . SER A 1 81 ? 10.697 1.113 -14.544 1.00 89.00 81 SER A C 1
ATOM 599 O O . SER A 1 81 ? 10.731 0.958 -15.764 1.00 89.00 81 SER A O 1
ATOM 601 N N . LEU A 1 82 ? 11.697 1.670 -13.863 1.00 88.06 82 LEU A N 1
ATOM 602 C CA . LEU A 1 82 ? 12.907 2.195 -14.507 1.00 88.06 82 LEU A CA 1
ATOM 603 C C . LEU A 1 82 ? 13.996 1.132 -14.696 1.00 88.06 82 LEU A C 1
ATOM 605 O O . LEU A 1 82 ? 14.980 1.369 -15.383 1.00 88.06 82 LEU A O 1
ATOM 609 N N . ASP A 1 83 ? 13.808 -0.045 -14.105 1.00 86.94 83 ASP A N 1
ATOM 610 C CA . ASP A 1 83 ? 14.723 -1.184 -14.204 1.00 86.94 83 ASP A CA 1
ATOM 611 C C . ASP A 1 83 ? 14.335 -2.180 -15.312 1.00 86.94 83 ASP A C 1
ATOM 613 O O . ASP A 1 83 ? 14.974 -3.217 -15.461 1.00 86.94 83 ASP A O 1
ATOM 617 N N . GLY A 1 84 ? 13.267 -1.903 -16.069 1.00 85.44 84 GLY A N 1
ATOM 618 C CA . GLY A 1 84 ? 12.768 -2.779 -17.134 1.00 85.44 84 GLY A CA 1
ATOM 619 C C . GLY A 1 84 ? 12.099 -4.070 -16.644 1.00 85.44 84 GLY A C 1
ATOM 620 O O . GLY A 1 84 ? 11.692 -4.894 -17.460 1.00 85.44 84 GLY A O 1
ATOM 621 N N . THR A 1 85 ? 11.944 -4.261 -15.330 1.00 87.25 85 THR A N 1
ATOM 622 C CA . THR A 1 85 ? 11.413 -5.505 -14.746 1.00 87.25 85 THR A CA 1
ATOM 623 C C . THR A 1 85 ? 9.969 -5.395 -14.252 1.00 87.25 85 THR A C 1
ATOM 625 O O . THR A 1 85 ? 9.444 -6.342 -13.678 1.00 87.25 85 THR A O 1
ATOM 628 N N . GLY A 1 86 ? 9.270 -4.282 -14.493 1.00 85.50 86 GLY A N 1
ATOM 629 C CA . GLY A 1 86 ? 7.916 -4.044 -13.971 1.00 85.50 86 GLY A CA 1
ATOM 630 C C . GLY A 1 86 ? 6.929 -5.191 -14.224 1.00 85.50 86 GLY A C 1
ATOM 631 O O . GLY A 1 86 ? 6.208 -5.601 -13.315 1.00 85.50 86 GLY A O 1
ATOM 632 N N . ALA A 1 87 ? 6.958 -5.792 -15.419 1.00 85.62 87 ALA A N 1
ATOM 633 C CA . ALA A 1 87 ? 6.107 -6.933 -15.770 1.00 85.62 87 ALA A CA 1
ATOM 634 C C . ALA A 1 87 ? 6.344 -8.176 -14.891 1.00 85.62 87 ALA A C 1
ATOM 636 O O . ALA A 1 87 ? 5.422 -8.955 -14.642 1.00 85.62 87 ALA A O 1
ATOM 637 N N . SER A 1 88 ? 7.562 -8.382 -14.380 1.00 87.69 88 SER A N 1
ATOM 638 C CA . SER A 1 88 ? 7.853 -9.499 -13.478 1.00 87.69 88 SER A CA 1
ATOM 639 C C . SER A 1 88 ? 7.372 -9.249 -12.042 1.00 87.69 88 SER A C 1
ATOM 641 O O . SER A 1 88 ? 7.151 -10.204 -11.299 1.00 87.69 88 SER A O 1
ATOM 643 N N . LYS A 1 89 ? 7.143 -7.985 -11.673 1.00 85.12 89 LYS A N 1
ATOM 644 C CA . LYS A 1 89 ? 6.712 -7.566 -10.331 1.00 85.12 89 LYS A CA 1
ATOM 645 C C . LYS A 1 89 ? 5.188 -7.533 -10.164 1.00 85.12 89 LYS A C 1
ATOM 647 O O . LYS A 1 89 ? 4.686 -7.681 -9.055 1.00 85.12 89 LYS A O 1
ATOM 652 N N . MET A 1 90 ? 4.436 -7.414 -11.258 1.00 85.69 90 MET A N 1
ATOM 653 C CA . MET A 1 90 ? 2.966 -7.413 -11.256 1.00 85.69 90 MET A CA 1
ATOM 654 C C . MET A 1 90 ? 2.408 -8.845 -11.235 1.00 85.69 90 MET A C 1
ATOM 656 O O . MET A 1 90 ? 2.096 -9.428 -12.272 1.00 85.69 90 MET A O 1
ATOM 660 N N . ARG A 1 91 ? 2.342 -9.462 -10.049 1.00 90.31 91 ARG A N 1
ATOM 661 C CA . ARG A 1 91 ? 1.748 -10.807 -9.838 1.00 90.31 91 ARG A CA 1
ATOM 662 C C . ARG A 1 91 ? 0.357 -10.775 -9.207 1.00 90.31 91 ARG A C 1
ATOM 664 O O . ARG A 1 91 ? -0.293 -11.808 -9.089 1.00 90.31 91 ARG A O 1
ATOM 671 N N . LYS A 1 92 ? -0.078 -9.590 -8.796 1.00 94.25 92 LYS A N 1
ATOM 672 C CA . LYS A 1 92 ? -1.373 -9.296 -8.181 1.00 94.25 92 LYS A CA 1
ATOM 673 C C . LYS A 1 92 ? -2.155 -8.381 -9.133 1.00 94.25 92 LYS A C 1
ATOM 675 O O . LYS A 1 92 ? -1.540 -7.850 -10.060 1.00 94.25 92 LYS A O 1
ATOM 680 N N . PRO A 1 93 ? -3.477 -8.196 -8.964 1.00 96.81 93 PRO A N 1
ATOM 681 C CA . PRO A 1 93 ? -4.225 -7.249 -9.785 1.00 96.81 93 PRO A CA 1
ATOM 682 C C . PRO A 1 93 ? -3.542 -5.873 -9.793 1.00 96.81 93 PRO A C 1
ATOM 684 O O . PRO A 1 93 ? -3.251 -5.322 -8.728 1.00 96.81 93 PRO A O 1
ATOM 687 N N . THR A 1 94 ? -3.291 -5.327 -10.982 1.00 95.69 94 THR A N 1
ATOM 688 C CA . THR A 1 94 ? -2.601 -4.045 -11.162 1.00 95.69 94 THR A CA 1
ATOM 689 C C . THR A 1 94 ? -3.382 -3.146 -12.114 1.00 95.69 94 THR A C 1
ATOM 691 O O . THR A 1 94 ? -3.760 -3.569 -13.206 1.00 95.69 94 THR A O 1
ATOM 694 N N . ALA A 1 95 ? -3.593 -1.892 -11.712 1.00 95.44 95 ALA A N 1
ATOM 695 C CA . ALA A 1 95 ? -4.164 -0.850 -12.556 1.00 95.44 95 ALA A CA 1
ATOM 696 C C . ALA A 1 95 ? -3.051 0.041 -13.125 1.00 95.44 95 ALA A C 1
ATOM 698 O O . ALA A 1 95 ? -2.299 0.665 -12.373 1.00 95.44 95 ALA A O 1
ATOM 699 N N . LEU A 1 96 ? -2.972 0.120 -14.455 1.00 94.38 96 LEU A N 1
ATOM 700 C CA . LEU A 1 96 ? -2.102 1.047 -15.176 1.00 94.38 96 LEU A CA 1
ATOM 701 C C . LEU A 1 96 ? -2.963 2.169 -15.756 1.00 94.38 96 LEU A C 1
ATOM 703 O O . LEU A 1 96 ? -3.849 1.920 -16.572 1.00 94.38 96 LEU A O 1
ATOM 707 N N . VAL A 1 97 ? -2.708 3.399 -15.326 1.00 94.75 97 VAL A N 1
ATOM 708 C CA . VAL A 1 97 ? -3.357 4.605 -15.838 1.00 94.75 97 VAL A CA 1
ATOM 709 C C . VAL A 1 97 ? -2.285 5.415 -16.543 1.00 94.75 97 VAL A C 1
ATOM 711 O O . VAL A 1 97 ? -1.342 5.868 -15.902 1.00 94.75 97 VAL A O 1
ATOM 714 N N . ALA A 1 98 ? -2.414 5.563 -17.855 1.00 91.12 98 ALA A N 1
ATOM 715 C CA . ALA A 1 98 ? -1.502 6.345 -18.677 1.00 91.12 98 ALA A CA 1
ATOM 716 C C . ALA A 1 98 ? -2.270 7.474 -19.371 1.00 91.12 98 ALA A C 1
ATOM 718 O O . ALA A 1 98 ? -3.437 7.304 -19.736 1.00 91.12 98 ALA A O 1
ATOM 719 N N . ASP A 1 99 ? -1.610 8.613 -19.555 1.00 88.19 99 ASP A N 1
ATOM 720 C CA . ASP A 1 99 ? -2.092 9.684 -20.415 1.00 88.19 99 ASP A CA 1
ATOM 721 C C . ASP A 1 99 ? -1.705 9.364 -21.862 1.00 88.19 99 ASP A C 1
ATOM 723 O O . ASP A 1 99 ? -0.535 9.146 -22.171 1.00 88.19 99 ASP A O 1
ATOM 727 N N . TRP A 1 100 ? -2.708 9.305 -22.735 1.00 72.38 100 TRP A N 1
ATOM 728 C CA . TRP A 1 100 ? -2.562 8.956 -24.149 1.00 72.38 100 TRP A CA 1
ATOM 729 C C . TRP A 1 100 ? -2.672 10.173 -25.070 1.00 72.38 100 TRP A C 1
ATOM 731 O O . TRP A 1 100 ? -2.834 10.023 -26.280 1.00 72.38 100 TRP A O 1
ATOM 741 N N . ARG A 1 101 ? -2.600 11.398 -24.536 1.00 67.94 101 ARG A N 1
ATOM 742 C CA . ARG A 1 101 ? -2.624 12.615 -25.355 1.00 67.94 101 ARG A CA 1
ATOM 743 C C . ARG A 1 101 ? -1.280 12.881 -26.038 1.00 67.94 101 ARG A C 1
ATOM 745 O O . ARG A 1 101 ? -0.620 13.845 -25.680 1.00 67.94 101 ARG A O 1
ATOM 752 N N . THR A 1 102 ? -0.937 12.051 -27.025 1.00 59.47 102 THR A N 1
ATOM 753 C CA . THR A 1 102 ? -0.154 12.376 -28.237 1.00 59.47 102 THR A CA 1
ATOM 754 C C . THR A 1 102 ? 0.087 11.104 -29.062 1.00 59.47 102 THR A C 1
ATOM 756 O O . THR A 1 102 ? 1.091 10.415 -28.886 1.00 59.47 102 THR A O 1
ATOM 759 N N . ILE A 1 103 ? -0.816 10.828 -30.005 1.00 50.28 103 ILE A N 1
ATOM 760 C CA . ILE A 1 103 ? -0.482 10.315 -31.344 1.00 50.28 103 ILE A CA 1
ATOM 761 C C . ILE A 1 103 ? -1.418 10.979 -32.347 1.00 50.28 103 ILE A C 1
ATOM 763 O O . ILE A 1 103 ? -2.611 11.130 -31.996 1.00 50.28 103 ILE A O 1
#

Radius of gyration: 14.4 Å; Cα contacts (8 Å, |Δi|>4): 168; chains: 1; bounding box: 30×24×54 Å

Solvent-accessible surface area (backbone atoms only — not comparable to full-atom values): 6065 Å² total; per-residue (Å²): 113,66,76,58,36,72,74,78,45,90,81,85,86,76,85,68,46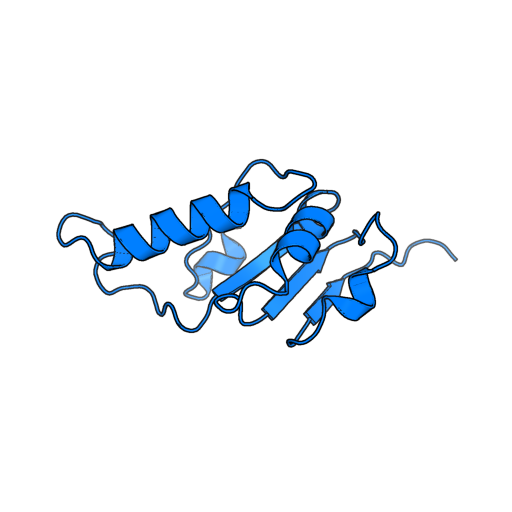,78,54,17,60,62,57,53,52,50,48,55,51,53,56,50,32,26,72,30,88,90,36,98,41,40,80,70,66,64,78,80,68,34,74,40,54,25,55,36,60,25,12,22,9,30,49,53,41,46,71,43,86,60,46,54,33,41,39,29,31,58,50,52,49,91,81,77,51,47,77,81,34,61,83,50,64,67,48,80,46,71,84,75,93,81,127